Protein AF-A0A445ARJ8-F1 (afdb_monomer)

Radius of gyration: 35.95 Å; Cα contacts (8 Å, |Δi|>4): 73; chains: 1; bounding box: 51×81×79 Å

pLDDT: mean 76.16, std 20.64, range [34.91, 98.0]

InterPro domains:
  IPR004821 Cytidyltransferase-like domain [PF01467] (62-113)
  IPR004821 Cytidyltransferase-like domain [TIGR00125] (60-113)
  IPR014729 Rossmann-like alpha/beta/alpha sandwich fold [G3DSA:3.40.50.620] (41-113)
  IPR044608 Ethanolamine-phosphate cytidylyltransferase [PTHR45780] (54-113)

Sequence (113 aa):
MTVIVGFGGGGEYTTTHVLGGLMVTAALLGLSTSYFGGMTNSWSHLEIFPKKRSGKRHVRVYMDGCFDLMHYGHANALRQAKVLGDELVVGLVSDEEILANKSPPVLSMEERY

Foldseek 3Di:
DDDDDDDDDDDDPPVVVVVVVVVVVVVVVVVVCVVPDDPDPPVVPPPVDPPPPDDDDFDEFEEEDQCAPPDPVVVVVQVVRVVVGVYYHYHHDAQVRCVVVHDGGPDHPVVRD

Organism: Arachis hypogaea (NCBI:txid3818)

Mean predicted aligned error: 17.99 Å

Solvent-accessible surface area (backbone atoms only — not comparable to full-atom values): 7510 Å² total; per-residue (Å²): 142,85,84,86,87,85,89,83,84,89,80,73,72,64,61,55,55,51,54,53,50,53,52,54,52,50,51,54,51,56,50,51,58,63,69,57,77,81,83,86,69,91,65,76,81,72,71,84,65,82,79,76,83,71,71,86,73,88,39,77,36,80,49,74,42,69,61,57,79,77,45,70,70,59,55,51,51,52,55,55,50,43,73,77,30,81,40,70,48,77,44,75,56,50,63,70,59,38,47,75,79,43,75,74,68,91,55,55,65,80,79,58,107

Structure (mmCIF, N/CA/C/O backbone):
data_AF-A0A445ARJ8-F1
#
_entry.id   AF-A0A445ARJ8-F1
#
loop_
_atom_site.group_PDB
_atom_site.id
_atom_site.type_symbol
_atom_site.label_atom_id
_atom_site.label_alt_id
_atom_site.label_comp_id
_atom_site.label_asym_id
_atom_site.label_entity_id
_atom_site.label_seq_id
_atom_site.pdbx_PDB_ins_code
_atom_site.Cartn_x
_atom_site.Cartn_y
_atom_site.Cartn_z
_atom_site.occupancy
_atom_site.B_iso_or_equiv
_atom_site.auth_seq_id
_atom_site.auth_comp_id
_atom_site.auth_asym_id
_atom_site.auth_atom_id
_atom_site.pdbx_PDB_model_num
ATOM 1 N N . MET A 1 1 ? 5.656 -69.818 57.911 1.00 40.41 1 MET A N 1
ATOM 2 C CA . MET A 1 1 ? 6.774 -69.023 57.355 1.00 40.41 1 MET A CA 1
ATOM 3 C C . MET A 1 1 ? 6.120 -68.051 56.385 1.00 40.41 1 MET A C 1
ATOM 5 O O . MET A 1 1 ? 5.508 -68.523 55.446 1.00 40.41 1 MET A O 1
ATOM 9 N N . THR A 1 2 ? 5.932 -66.771 56.689 1.00 34.91 2 THR A N 1
ATOM 10 C CA . THR A 1 2 ? 6.958 -65.755 56.966 1.00 34.91 2 THR A CA 1
ATOM 11 C C . THR A 1 2 ? 6.372 -64.646 57.849 1.00 34.91 2 THR A C 1
ATOM 13 O O . THR A 1 2 ? 5.169 -64.402 57.841 1.00 34.91 2 THR A O 1
ATOM 16 N N . VAL A 1 3 ? 7.237 -64.043 58.660 1.00 38.91 3 VAL A N 1
ATOM 17 C CA . VAL A 1 3 ? 6.946 -63.116 59.758 1.00 38.91 3 VAL A CA 1
ATOM 18 C C . VAL A 1 3 ? 6.957 -61.656 59.270 1.00 38.91 3 VAL A C 1
ATOM 20 O O . VAL A 1 3 ? 7.876 -61.253 58.571 1.00 38.91 3 VAL A O 1
ATOM 23 N N . ILE A 1 4 ? 5.905 -60.924 59.657 1.00 49.09 4 ILE A N 1
ATOM 24 C CA . ILE A 1 4 ? 5.765 -59.503 60.054 1.00 49.09 4 ILE A CA 1
ATOM 25 C C . ILE A 1 4 ? 6.857 -58.492 59.626 1.00 49.09 4 ILE A C 1
ATOM 27 O O . ILE A 1 4 ? 8.004 -58.609 60.044 1.00 49.09 4 ILE A O 1
ATOM 31 N N . VAL A 1 5 ? 6.429 -57.369 59.021 1.00 41.16 5 VAL A N 1
ATOM 32 C CA . VAL A 1 5 ? 6.983 -56.020 59.287 1.00 41.16 5 VAL A CA 1
ATOM 33 C C . VAL A 1 5 ? 5.81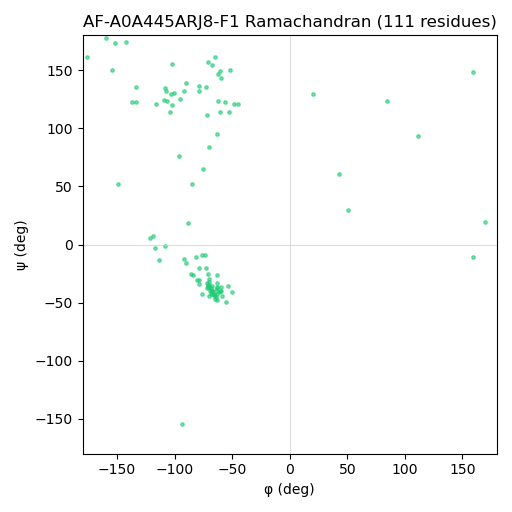1 -55.044 59.469 1.00 41.16 5 VAL A C 1
ATOM 35 O O . VAL A 1 5 ? 4.930 -54.973 58.617 1.00 41.16 5 VAL A O 1
ATOM 38 N N . GLY A 1 6 ? 5.763 -54.372 60.624 1.00 47.19 6 GLY A N 1
ATOM 39 C CA . GLY A 1 6 ? 4.703 -53.438 61.021 1.00 47.19 6 GLY A CA 1
ATOM 40 C C . GLY A 1 6 ? 4.988 -51.968 60.681 1.00 47.19 6 GLY A C 1
ATOM 41 O O . GLY A 1 6 ? 5.805 -51.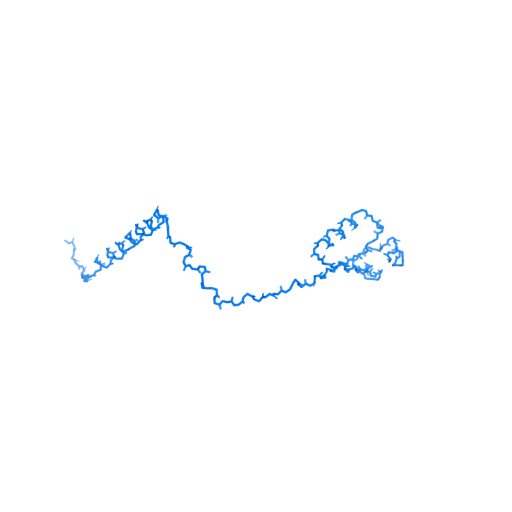685 59.813 1.00 47.19 6 GLY A O 1
ATOM 42 N N . PHE A 1 7 ? 4.357 -51.084 61.474 1.00 42.03 7 PHE A N 1
ATOM 43 C CA . PHE A 1 7 ? 4.313 -49.603 61.447 1.00 42.03 7 PHE A CA 1
ATOM 44 C C . PHE A 1 7 ? 3.251 -49.038 60.486 1.00 42.03 7 PHE A C 1
ATOM 46 O O . PHE A 1 7 ? 3.265 -49.354 59.311 1.00 42.03 7 PHE A O 1
ATOM 53 N N . GLY A 1 8 ? 2.283 -48.198 60.857 1.00 41.59 8 GLY A N 1
ATOM 54 C CA . GLY A 1 8 ? 1.973 -47.442 62.072 1.00 41.59 8 GLY A CA 1
ATOM 55 C C . GLY A 1 8 ? 1.041 -46.279 61.665 1.00 41.59 8 GLY A C 1
ATOM 56 O O . GLY A 1 8 ? 1.164 -45.783 60.552 1.00 41.59 8 GLY A O 1
ATOM 57 N N . GLY A 1 9 ? 0.127 -45.844 62.543 1.00 39.38 9 GLY A N 1
ATOM 58 C CA . GLY A 1 9 ? -0.586 -44.559 62.406 1.00 39.38 9 GLY A CA 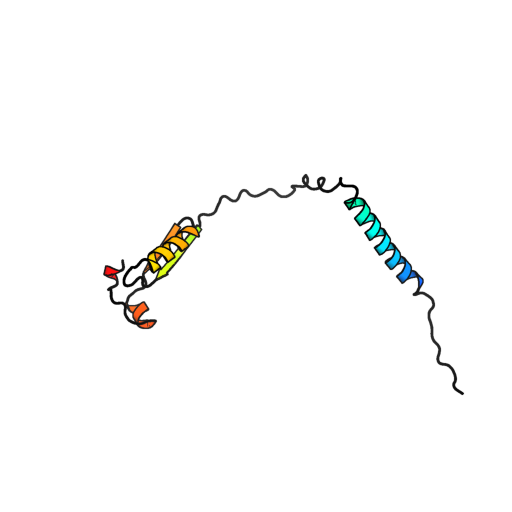1
ATOM 59 C C . GLY A 1 9 ? -2.085 -44.645 62.095 1.00 39.38 9 GLY A C 1
ATOM 60 O O . GLY A 1 9 ? -2.497 -44.680 60.942 1.00 39.38 9 GLY A O 1
ATOM 61 N N . GLY A 1 10 ? -2.919 -44.618 63.139 1.00 47.31 10 GLY A N 1
ATOM 62 C CA . GLY A 1 10 ? -4.333 -44.253 63.022 1.00 47.31 10 GLY A CA 1
ATOM 63 C C . GLY A 1 10 ? -4.475 -42.731 62.939 1.00 47.31 10 GLY A C 1
ATOM 64 O O . GLY A 1 10 ? -3.870 -42.027 63.744 1.00 47.31 10 GLY A O 1
ATOM 65 N N . GLY A 1 11 ? -5.257 -42.217 61.984 1.00 49.81 11 GLY A N 1
ATOM 66 C CA . GLY A 1 11 ? -5.553 -40.779 61.919 1.00 49.81 11 GLY A CA 1
ATOM 67 C C . GLY A 1 11 ? -6.020 -40.201 60.579 1.00 49.81 11 GLY A C 1
ATOM 68 O O . GLY A 1 11 ? -6.474 -39.062 60.565 1.00 49.81 11 GLY A O 1
ATOM 69 N N . GLU A 1 12 ? -5.957 -40.932 59.461 1.00 48.72 12 GLU A N 1
ATOM 70 C CA . GLU A 1 12 ? -6.105 -40.304 58.127 1.00 48.72 12 GLU A CA 1
ATOM 71 C C . GLU A 1 12 ? -7.424 -40.594 57.384 1.00 48.72 12 GLU A C 1
ATOM 73 O O . GLU A 1 12 ? -7.662 -40.053 56.307 1.00 48.72 12 GLU A O 1
ATOM 78 N N . TYR A 1 13 ? -8.330 -41.394 57.953 1.00 50.47 13 TYR A N 1
ATOM 79 C CA . TYR A 1 13 ? -9.619 -41.724 57.318 1.00 50.47 13 TYR A CA 1
ATOM 80 C C . TYR A 1 13 ? -10.726 -40.691 57.588 1.00 50.47 13 TYR A C 1
ATOM 82 O O . TYR A 1 13 ? -11.644 -40.545 56.789 1.00 50.47 13 TYR A O 1
ATOM 90 N N . THR A 1 14 ? -10.660 -39.934 58.684 1.00 50.69 14 THR A N 1
ATOM 91 C CA . THR A 1 14 ? -11.726 -38.980 59.044 1.00 50.69 14 THR A CA 1
ATOM 92 C C . THR A 1 14 ? -11.635 -37.678 58.236 1.00 50.69 14 THR A C 1
ATOM 94 O O . THR A 1 14 ? -12.654 -37.101 57.863 1.00 50.69 14 THR A O 1
ATOM 97 N N . THR A 1 15 ? -10.421 -37.229 57.907 1.00 50.66 15 THR A N 1
ATOM 98 C CA . THR A 1 15 ? -10.163 -35.944 57.230 1.00 50.66 15 THR A CA 1
ATOM 99 C C . THR A 1 15 ? -10.622 -35.938 55.767 1.00 50.66 15 THR A C 1
ATOM 101 O O . THR A 1 15 ? -11.161 -34.940 55.286 1.00 50.66 15 THR A O 1
ATOM 104 N N . THR A 1 16 ? -10.475 -37.061 55.060 1.00 54.84 16 THR A N 1
ATOM 105 C CA . THR A 1 16 ? -10.898 -37.211 53.656 1.00 54.84 16 THR A CA 1
ATOM 106 C C . THR A 1 16 ? -12.422 -37.247 53.507 1.00 54.84 16 THR A C 1
ATOM 108 O O . THR A 1 16 ? -12.958 -36.635 52.581 1.00 54.84 16 THR A O 1
ATOM 111 N N . HIS A 1 17 ? -13.145 -37.863 54.449 1.00 55.12 17 HIS A N 1
ATOM 112 C CA . HIS A 1 17 ? -14.613 -37.858 54.455 1.00 55.12 17 HIS A CA 1
ATOM 113 C C . HIS A 1 17 ? -15.215 -36.482 54.777 1.00 55.12 17 HIS A C 1
ATOM 115 O O . HIS A 1 17 ? -16.236 -36.115 54.194 1.00 55.12 17 HIS A O 1
ATOM 121 N N . VAL A 1 18 ? -14.572 -35.689 55.641 1.00 59.47 18 VAL A N 1
ATOM 122 C CA . VAL A 1 18 ? -15.038 -34.331 55.976 1.00 59.47 18 VAL A CA 1
ATOM 123 C C . VAL A 1 18 ? -14.861 -33.372 54.793 1.00 59.47 18 VAL A C 1
ATOM 125 O O . VAL A 1 18 ? -15.792 -32.639 54.459 1.00 59.47 18 VAL A O 1
ATOM 128 N N . LEU A 1 19 ? -13.713 -33.412 54.108 1.00 59.59 19 LEU A N 1
ATOM 129 C CA . LEU A 1 19 ? -13.456 -32.568 52.931 1.00 59.59 19 LEU A CA 1
ATOM 130 C C . LEU A 1 19 ? -14.354 -32.937 51.741 1.00 59.59 19 LEU A C 1
ATOM 132 O O . LEU A 1 19 ? -14.915 -32.051 51.094 1.00 59.59 19 LEU A O 1
ATOM 136 N N . GLY A 1 20 ? -14.545 -34.237 51.487 1.00 59.56 20 GLY A N 1
ATOM 137 C CA . GLY A 1 20 ? -15.461 -34.712 50.448 1.00 59.56 20 GLY A CA 1
ATOM 138 C C . GLY A 1 20 ? -16.919 -34.333 50.729 1.00 59.56 20 GLY A C 1
ATOM 139 O O . GLY A 1 20 ? -17.616 -33.854 49.834 1.00 59.56 20 GLY A O 1
ATOM 140 N N . GLY A 1 21 ? -17.370 -34.464 51.982 1.00 65.31 21 GLY A N 1
ATOM 141 C CA . GLY A 1 21 ? -18.719 -34.066 52.396 1.00 65.31 21 GLY A CA 1
ATOM 142 C C . GLY A 1 21 ? -18.980 -32.561 52.264 1.00 65.31 21 GLY A C 1
ATOM 143 O O . GLY A 1 21 ? -20.056 -32.160 51.810 1.00 65.31 21 GLY A O 1
ATOM 144 N N . LEU A 1 22 ? -17.991 -31.725 52.596 1.00 67.56 22 LEU A N 1
ATOM 145 C CA . LEU A 1 22 ? -18.083 -30.263 52.498 1.00 67.56 22 LEU A CA 1
ATOM 146 C C . LEU A 1 22 ? -18.167 -29.775 51.039 1.00 67.56 22 LEU A C 1
ATOM 148 O O . LEU A 1 22 ? -18.914 -28.847 50.735 1.00 67.56 22 LEU A O 1
ATOM 152 N N . MET A 1 23 ? -17.469 -30.438 50.113 1.00 72.75 23 MET A N 1
ATOM 153 C CA . MET A 1 23 ? -17.555 -30.127 48.679 1.00 72.75 23 MET A CA 1
ATOM 154 C C . MET A 1 23 ? -18.922 -30.485 48.079 1.00 72.75 23 MET A C 1
ATOM 156 O O . MET A 1 23 ? -19.489 -29.692 47.326 1.00 72.75 23 MET A O 1
ATOM 160 N N . VAL A 1 24 ? -19.484 -31.647 48.433 1.00 73.81 24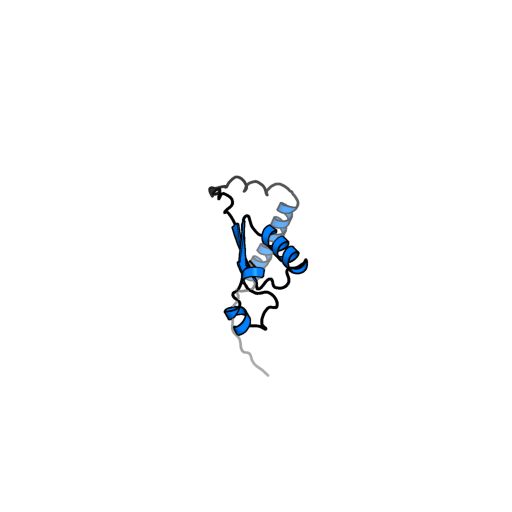 VAL A N 1
ATOM 161 C CA . VAL A 1 24 ? -20.799 -32.087 47.925 1.00 73.81 24 VAL A CA 1
ATOM 162 C C . VAL A 1 24 ? -21.925 -31.202 48.466 1.00 73.81 24 VAL A C 1
ATOM 164 O O . VAL A 1 24 ? -22.827 -30.821 47.720 1.00 73.81 24 VAL A O 1
ATOM 167 N N . THR A 1 25 ? -21.855 -30.807 49.739 1.00 71.25 25 THR A N 1
ATOM 168 C CA . THR A 1 25 ? -22.837 -29.883 50.332 1.00 71.25 25 THR A CA 1
ATOM 169 C C . THR A 1 25 ? -22.743 -28.475 49.747 1.00 71.25 25 THR A C 1
ATOM 171 O O . THR A 1 25 ? -23.779 -27.890 49.434 1.00 71.25 25 THR A O 1
ATOM 174 N N . ALA A 1 26 ? -21.536 -27.951 49.504 1.00 71.56 26 ALA A N 1
ATOM 175 C CA . ALA A 1 26 ? -21.353 -26.668 48.822 1.00 71.56 26 ALA A CA 1
ATOM 176 C C . ALA A 1 26 ? -21.879 -26.688 47.375 1.00 71.56 26 ALA A C 1
ATOM 178 O O . ALA A 1 26 ? -22.479 -25.710 46.930 1.00 71.56 26 ALA A O 1
ATOM 179 N N . ALA A 1 27 ? -21.716 -27.803 46.654 1.00 70.25 27 ALA A N 1
ATOM 180 C CA . ALA A 1 27 ? -22.241 -27.961 45.297 1.00 70.25 27 ALA A CA 1
ATOM 181 C C . ALA A 1 27 ? -23.779 -28.002 45.264 1.00 70.25 27 ALA A C 1
ATOM 183 O O . ALA A 1 27 ? -24.388 -27.361 44.408 1.00 70.25 27 ALA A O 1
ATOM 184 N N . LEU A 1 28 ? -24.414 -28.695 46.216 1.00 68.62 28 LEU A N 1
ATOM 185 C CA . LEU A 1 28 ? -25.877 -28.739 46.336 1.00 68.62 28 LEU A CA 1
ATOM 186 C C . LEU A 1 28 ? -26.466 -27.387 46.767 1.00 68.62 28 LEU A C 1
ATOM 188 O O . LEU A 1 28 ? -27.483 -26.964 46.219 1.00 68.62 28 LEU A O 1
ATOM 192 N N . LEU A 1 29 ? -25.806 -26.672 47.684 1.00 65.44 29 LEU A N 1
ATOM 193 C CA . LEU A 1 29 ? -26.183 -25.303 48.051 1.00 65.44 29 LEU A CA 1
ATOM 194 C C . LEU A 1 29 ? -26.002 -24.340 46.870 1.00 65.44 29 LEU A C 1
ATOM 196 O O . LEU A 1 29 ? -26.909 -23.570 46.581 1.00 65.44 29 LEU A O 1
ATOM 200 N N . GLY A 1 30 ? -24.890 -24.430 46.134 1.00 61.59 30 GLY A N 1
ATOM 201 C CA . GLY A 1 30 ? -24.632 -23.621 44.939 1.00 61.59 30 GLY A CA 1
ATOM 202 C C . GLY A 1 30 ? -25.623 -23.868 43.794 1.00 61.59 30 GLY A C 1
ATOM 203 O O . GLY A 1 30 ? -26.025 -22.915 43.125 1.00 61.59 30 GLY A O 1
ATOM 204 N N . LEU A 1 31 ? -26.070 -25.115 43.598 1.00 59.47 31 LEU A N 1
ATOM 205 C CA . LEU A 1 31 ? -27.148 -25.441 42.654 1.00 59.47 31 LEU A CA 1
ATOM 206 C C . LEU A 1 31 ? -2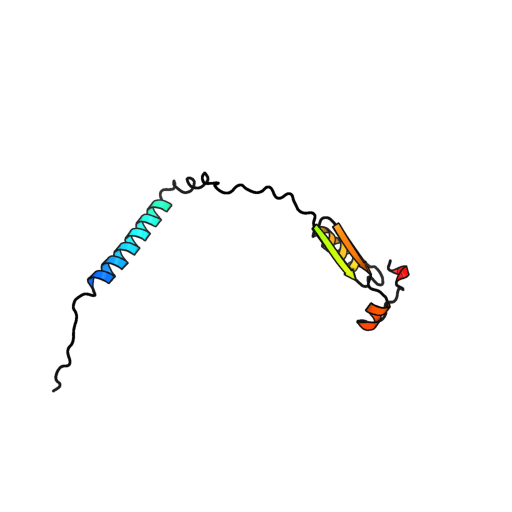8.518 -24.951 43.145 1.00 59.47 31 LEU A C 1
ATOM 208 O O . LEU A 1 31 ? -29.341 -24.527 42.339 1.00 59.47 31 LEU A O 1
ATOM 212 N N . SER A 1 32 ? -28.776 -24.968 44.455 1.00 56.91 32 SER A N 1
ATOM 213 C CA . SER A 1 32 ? -30.039 -24.464 45.007 1.00 56.91 32 SER A CA 1
ATOM 214 C C . SER A 1 32 ? -30.169 -22.943 44.859 1.00 56.91 32 SER A C 1
ATOM 216 O O . SER A 1 32 ? -31.260 -22.455 44.563 1.00 56.91 32 SER A O 1
ATOM 218 N N . THR A 1 33 ? -29.077 -22.186 45.018 1.00 58.22 33 THR A N 1
ATOM 219 C CA . THR A 1 33 ? -29.079 -20.720 44.847 1.00 58.22 33 THR A CA 1
ATOM 220 C C . THR A 1 33 ? -29.227 -20.299 43.382 1.00 58.22 33 THR A C 1
ATOM 222 O O . THR A 1 33 ? -29.706 -19.201 43.110 1.00 58.22 33 THR A O 1
ATOM 225 N N . SER A 1 34 ? -28.833 -21.150 42.426 1.00 55.91 34 SER A N 1
ATOM 226 C CA . SER A 1 34 ? -29.039 -20.891 40.995 1.00 55.91 34 SER A CA 1
ATOM 227 C C . SER A 1 34 ? -30.429 -21.310 40.503 1.00 55.91 34 SER A C 1
ATOM 229 O O . SER A 1 34 ? -30.930 -20.711 39.552 1.00 55.91 34 SER A O 1
ATOM 231 N N . TYR A 1 35 ? -31.077 -22.281 41.161 1.00 56.12 35 TYR A N 1
ATOM 232 C CA . TYR A 1 35 ? -32.426 -22.740 40.802 1.00 56.12 35 TYR A CA 1
ATOM 233 C C . TYR A 1 35 ? -33.546 -21.832 41.345 1.00 56.12 35 TYR A C 1
ATOM 235 O O . TYR A 1 35 ? -34.577 -21.672 40.694 1.00 56.12 35 TYR A O 1
ATOM 243 N N . PHE A 1 36 ? -33.349 -21.179 42.497 1.00 50.97 36 PHE A N 1
ATOM 244 C CA . PHE A 1 36 ? -34.262 -20.154 43.021 1.00 50.97 36 PHE A CA 1
ATOM 245 C C . PHE A 1 36 ? -33.745 -18.761 42.630 1.00 50.97 36 PHE A C 1
ATOM 247 O O . PHE A 1 36 ? -33.108 -18.065 43.417 1.00 50.97 36 PHE A O 1
ATOM 254 N N . GLY A 1 37 ? -33.936 -18.391 41.361 1.00 54.19 37 GLY A N 1
ATOM 255 C CA . GLY A 1 37 ? -33.434 -17.141 40.789 1.00 54.19 37 GLY A CA 1
ATOM 256 C C . GLY A 1 37 ? -33.746 -15.911 41.649 1.00 54.19 37 GLY A C 1
ATOM 257 O O . GLY A 1 37 ? -34.908 -15.601 41.903 1.00 54.19 37 GLY A O 1
ATOM 258 N N . GLY A 1 38 ? -32.706 -15.185 42.075 1.00 55.38 38 GLY A N 1
ATOM 259 C CA . GLY A 1 38 ? -32.925 -13.932 42.803 1.00 55.38 38 GLY A CA 1
ATOM 260 C C . GLY A 1 38 ? -31.739 -13.244 43.480 1.00 55.38 38 GLY A C 1
ATOM 261 O O . GLY A 1 38 ? -31.985 -12.435 44.366 1.00 55.38 38 GLY A O 1
ATOM 262 N N . MET A 1 39 ? -30.473 -13.512 43.127 1.00 52.72 39 MET A N 1
ATOM 263 C CA . MET A 1 39 ? -29.340 -12.805 43.759 1.00 52.72 39 MET A CA 1
ATOM 264 C C . MET A 1 39 ? -28.126 -12.623 42.829 1.00 52.72 39 MET A C 1
ATOM 266 O O . MET A 1 39 ? -27.005 -12.967 43.192 1.00 52.72 39 MET A O 1
ATOM 270 N N . THR A 1 40 ? -28.306 -12.081 41.620 1.00 52.31 40 THR A N 1
ATOM 271 C CA . THR A 1 40 ? -27.165 -11.753 40.727 1.00 52.31 40 THR A CA 1
ATOM 272 C C . THR A 1 40 ? -27.053 -10.271 40.370 1.00 52.31 40 THR A C 1
ATOM 274 O O . THR A 1 40 ? -26.211 -9.893 39.565 1.00 52.31 40 THR A O 1
ATOM 277 N N . ASN A 1 41 ? -27.852 -9.403 40.986 1.00 51.56 41 ASN A N 1
ATOM 278 C CA . ASN A 1 41 ? -27.915 -7.976 40.656 1.00 51.56 41 ASN A CA 1
ATOM 279 C C . ASN A 1 41 ? -27.585 -7.051 41.844 1.00 51.56 41 ASN A C 1
ATOM 281 O O . ASN A 1 41 ? -27.610 -5.838 41.694 1.00 51.56 41 ASN A O 1
ATOM 285 N N . SER A 1 42 ? -27.164 -7.590 42.996 1.00 45.81 42 SER A N 1
ATOM 286 C CA . SER A 1 42 ? -26.699 -6.785 44.145 1.00 45.81 42 SER A CA 1
ATOM 287 C C . SER A 1 42 ? -25.196 -6.451 44.108 1.00 45.81 42 SER A C 1
ATOM 289 O O . SER A 1 42 ? -24.610 -6.106 45.129 1.00 45.81 42 SER A O 1
ATOM 291 N N . TRP A 1 43 ? -24.553 -6.562 42.945 1.00 45.84 43 TRP A N 1
ATOM 292 C CA . TRP A 1 43 ? -23.153 -6.157 42.740 1.00 45.84 43 TRP A CA 1
ATOM 293 C C . TRP A 1 43 ? -23.005 -5.024 41.717 1.00 45.84 43 TRP A C 1
ATOM 295 O O . TRP A 1 43 ? -21.909 -4.508 41.535 1.00 45.84 43 TRP A O 1
ATOM 305 N N . SER A 1 44 ? -24.097 -4.578 41.084 1.00 50.28 44 SER A N 1
ATOM 306 C CA . SER A 1 44 ? -24.066 -3.479 40.108 1.00 50.28 44 SER A CA 1
ATOM 307 C C . SER A 1 44 ? -23.945 -2.087 40.740 1.00 50.28 44 SER A C 1
ATOM 309 O O . SER A 1 44 ? -23.745 -1.121 40.019 1.00 50.28 44 SER A O 1
ATOM 311 N N . HIS A 1 45 ? -24.066 -1.958 42.067 1.00 54.66 45 HIS A N 1
ATOM 312 C CA . HIS A 1 45 ? -23.946 -0.666 42.759 1.00 54.66 45 HIS A CA 1
ATOM 313 C C . HIS A 1 45 ? -22.510 -0.360 43.228 1.00 54.66 45 HIS A C 1
ATOM 315 O O . HIS A 1 45 ? -22.205 0.773 43.595 1.00 54.66 45 HIS A O 1
ATOM 321 N N . LEU A 1 46 ? -21.593 -1.333 43.208 1.00 52.72 46 LEU A N 1
ATOM 322 C CA . LEU A 1 46 ? -20.192 -1.104 43.576 1.00 52.72 46 LEU A CA 1
ATOM 323 C C . LEU A 1 46 ? -19.376 -0.581 42.375 1.00 52.72 46 LEU A C 1
ATOM 325 O O . LEU A 1 46 ? -18.311 -1.098 42.045 1.00 52.72 46 LEU A O 1
ATOM 329 N N . GLU A 1 47 ? -19.853 0.475 41.712 1.00 54.53 47 GLU A N 1
ATOM 330 C CA . GLU A 1 47 ? -19.051 1.237 40.743 1.00 54.53 47 GLU A CA 1
ATOM 331 C C . GLU A 1 47 ? -18.039 2.139 41.487 1.00 54.53 47 GLU A C 1
ATOM 333 O O . GLU A 1 47 ? -18.113 3.363 41.458 1.00 54.53 47 GLU A O 1
ATOM 338 N N . ILE A 1 48 ? -17.077 1.527 42.192 1.00 65.81 48 ILE A N 1
ATOM 339 C CA . ILE A 1 48 ? -15.991 2.225 42.921 1.00 65.81 48 ILE A CA 1
ATOM 340 C C . ILE A 1 48 ? -14.930 2.793 41.955 1.00 65.81 48 ILE A C 1
ATOM 342 O O . ILE A 1 48 ? -14.073 3.587 42.342 1.00 65.81 48 ILE A O 1
ATOM 346 N N . PHE A 1 49 ? -14.995 2.447 40.668 1.00 67.31 49 PHE A N 1
ATOM 347 C CA . PHE A 1 49 ? -14.043 2.921 39.672 1.00 67.31 49 PHE A CA 1
ATOM 348 C C . PHE A 1 49 ? -14.659 4.022 38.806 1.00 67.31 49 PHE A C 1
ATOM 350 O O . PHE A 1 49 ? -15.560 3.738 38.014 1.00 67.31 49 PHE A O 1
ATOM 357 N N . PRO A 1 50 ? -14.168 5.274 38.883 1.00 66.06 50 PRO A N 1
ATOM 358 C CA . PRO A 1 50 ? -14.611 6.316 37.973 1.00 66.06 50 PRO A CA 1
ATOM 359 C C . PRO A 1 50 ? -14.270 5.902 36.537 1.00 66.06 50 PRO A C 1
ATOM 361 O O . PRO A 1 50 ? -13.100 5.798 36.156 1.00 66.06 50 PRO A O 1
ATOM 364 N N . LYS A 1 51 ? -15.302 5.671 35.719 1.00 63.03 51 LYS A N 1
ATOM 365 C CA . LYS A 1 51 ? -15.165 5.410 34.284 1.00 63.03 51 LYS A CA 1
ATOM 366 C C . LYS A 1 51 ? -14.573 6.655 33.622 1.00 63.03 51 LYS A C 1
ATOM 368 O O . LYS A 1 51 ? -15.299 7.595 33.295 1.00 63.03 51 LYS A O 1
ATOM 373 N N . LYS A 1 52 ? -13.247 6.689 33.434 1.00 69.12 52 LYS A N 1
ATOM 374 C CA . LYS A 1 52 ? -12.582 7.731 32.637 1.00 69.12 52 LYS A CA 1
ATOM 375 C C . LYS A 1 52 ? -13.271 7.779 31.275 1.00 69.12 52 LYS A C 1
ATOM 377 O O . LYS A 1 52 ? -13.191 6.828 30.501 1.00 69.12 52 LYS A O 1
ATOM 382 N N . ARG A 1 53 ? -13.942 8.892 30.974 1.00 61.88 53 ARG A N 1
ATOM 383 C CA . ARG A 1 53 ? -14.422 9.183 29.622 1.00 61.88 53 ARG A CA 1
ATOM 384 C C . ARG A 1 53 ? -13.199 9.480 28.760 1.00 61.88 53 ARG A C 1
ATOM 386 O O . ARG A 1 53 ? -12.803 10.631 28.616 1.00 61.88 53 ARG A O 1
ATOM 393 N N . SER A 1 54 ? -12.551 8.446 28.234 1.00 72.56 54 SER A N 1
ATOM 394 C CA . SER A 1 54 ? -11.599 8.641 27.148 1.00 72.56 54 SER A CA 1
ATOM 395 C C . SER A 1 54 ? -12.413 8.980 25.904 1.00 72.56 54 SER A C 1
ATOM 397 O O . SER A 1 54 ? -13.149 8.1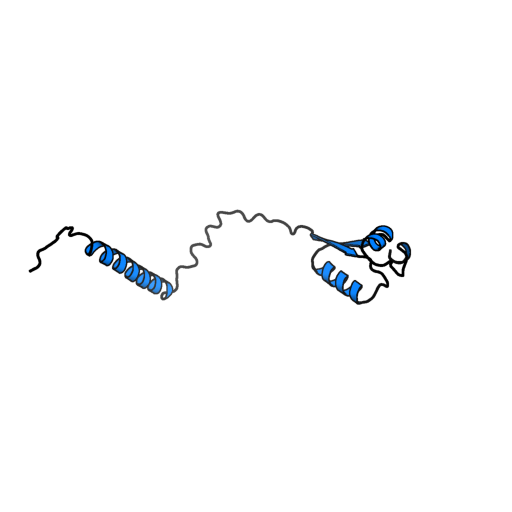27 25.405 1.00 72.56 54 SER A O 1
ATOM 399 N N . GLY A 1 55 ? -12.319 10.221 25.422 1.00 81.62 55 GLY A N 1
ATOM 400 C CA . GLY A 1 55 ? -12.783 10.548 24.074 1.00 81.62 55 GLY A CA 1
ATOM 401 C C . GLY A 1 55 ? -12.170 9.575 23.062 1.00 81.62 55 GLY A C 1
ATOM 402 O O . GLY A 1 55 ? -11.083 9.035 23.299 1.00 81.62 55 GLY A O 1
ATOM 403 N N . LYS A 1 56 ? -12.877 9.308 21.957 1.00 85.81 56 LYS A N 1
ATOM 404 C CA . LYS A 1 56 ? -12.311 8.503 20.868 1.00 85.81 56 LYS A CA 1
ATOM 405 C C . LYS A 1 56 ? -11.011 9.172 20.415 1.00 85.81 56 LYS A C 1
ATOM 407 O O . LYS A 1 56 ? -11.012 10.359 20.101 1.00 85.81 56 LYS A O 1
ATOM 412 N N . ARG A 1 57 ? -9.901 8.431 20.457 1.00 89.62 57 ARG A N 1
ATOM 413 C CA . ARG A 1 57 ? -8.625 8.918 19.926 1.00 89.62 57 ARG A CA 1
ATOM 414 C C . ARG A 1 57 ? -8.719 8.905 18.405 1.00 89.62 57 ARG A C 1
ATOM 416 O O . ARG A 1 57 ? -9.188 7.914 17.861 1.00 89.62 57 ARG A O 1
ATOM 423 N N . HIS A 1 58 ? -8.258 9.975 17.768 1.00 94.88 58 HIS A N 1
ATOM 424 C CA . HIS A 1 58 ? -8.134 10.054 16.313 1.00 94.88 58 HIS A CA 1
ATOM 425 C C . HIS A 1 58 ? -7.141 8.998 15.818 1.00 94.88 58 HIS A C 1
ATOM 427 O O . HIS A 1 58 ? -5.996 8.970 16.283 1.00 94.88 58 HIS A O 1
ATOM 433 N N . VAL A 1 59 ? -7.573 8.122 14.913 1.00 96.56 59 VAL A N 1
ATOM 434 C CA . VAL A 1 59 ? -6.766 7.015 14.383 1.00 96.56 59 VAL A CA 1
ATOM 435 C C . VAL A 1 59 ? -6.255 7.369 12.991 1.00 96.56 59 VAL A C 1
ATOM 437 O O . VAL A 1 59 ? -7.036 7.576 12.064 1.00 96.56 59 VAL A O 1
ATOM 440 N N . ARG A 1 60 ? -4.928 7.395 12.835 1.00 97.62 60 ARG A N 1
ATOM 441 C CA . ARG A 1 60 ? -4.250 7.580 11.547 1.00 97.62 60 ARG A CA 1
ATOM 442 C C . ARG A 1 60 ? -3.717 6.245 11.045 1.00 97.62 60 ARG A C 1
ATOM 444 O O . ARG A 1 60 ? -3.022 5.552 11.784 1.00 97.62 60 ARG A O 1
ATOM 451 N N . VAL A 1 61 ? -4.024 5.911 9.799 1.00 98.00 61 VAL A N 1
ATOM 452 C CA . VAL A 1 61 ? -3.551 4.711 9.103 1.00 98.00 61 VAL A CA 1
ATOM 453 C C . VAL A 1 61 ? -2.521 5.141 8.070 1.00 98.00 61 VAL A C 1
ATOM 455 O O . VAL A 1 61 ? -2.767 6.078 7.316 1.00 98.00 61 VAL A O 1
ATOM 458 N N . TYR A 1 62 ? -1.379 4.463 8.039 1.00 98.00 62 TYR A N 1
ATOM 459 C CA . TYR A 1 62 ? -0.357 4.646 7.014 1.00 98.00 62 TYR A CA 1
ATOM 460 C C . TYR A 1 62 ? -0.340 3.427 6.093 1.00 98.00 62 TYR A C 1
ATOM 462 O O . TYR A 1 62 ? -0.400 2.295 6.575 1.00 98.00 62 TYR A O 1
ATOM 470 N N . MET A 1 63 ? -0.279 3.663 4.786 1.00 97.62 63 MET A N 1
ATOM 471 C CA . MET A 1 63 ? -0.117 2.622 3.775 1.00 97.62 63 MET A CA 1
ATOM 472 C C . MET A 1 63 ? 0.898 3.092 2.741 1.00 97.62 63 MET A C 1
ATOM 474 O O . MET A 1 63 ? 0.702 4.130 2.115 1.00 97.62 63 MET A O 1
ATOM 478 N N . ASP A 1 64 ? 1.960 2.326 2.547 1.00 96.31 64 ASP A N 1
ATOM 479 C CA . ASP A 1 64 ? 2.965 2.571 1.526 1.00 96.31 64 ASP A CA 1
ATOM 480 C C . ASP A 1 64 ? 2.792 1.644 0.322 1.00 96.31 64 ASP A C 1
ATOM 482 O O . ASP A 1 64 ? 2.214 0.556 0.402 1.00 96.31 64 ASP A O 1
ATOM 486 N N . GLY A 1 65 ? 3.281 2.096 -0.827 1.00 94.62 65 GLY A N 1
ATOM 487 C CA . GLY A 1 65 ? 3.287 1.278 -2.023 1.00 94.62 65 GLY A CA 1
ATOM 488 C C . GLY A 1 65 ? 3.976 1.936 -3.205 1.00 94.62 65 GLY A C 1
ATOM 489 O O . GLY A 1 65 ? 4.163 3.147 -3.278 1.00 94.62 65 GLY A O 1
ATOM 490 N N . CYS A 1 66 ? 4.335 1.094 -4.167 1.00 94.69 66 CYS A N 1
ATOM 491 C CA . CYS A 1 66 ? 4.797 1.533 -5.478 1.00 94.69 66 CYS A CA 1
ATOM 492 C C . CYS A 1 66 ? 3.643 2.166 -6.280 1.00 94.69 66 CYS A C 1
ATOM 494 O O . CYS A 1 66 ? 3.842 3.185 -6.926 1.00 94.69 66 CYS A O 1
ATOM 496 N N . PHE A 1 67 ? 2.439 1.582 -6.204 1.00 95.19 67 PHE A N 1
ATOM 497 C CA . PHE A 1 67 ? 1.232 2.023 -6.923 1.00 95.19 67 PHE A CA 1
ATOM 498 C C . PHE A 1 67 ? 1.418 2.232 -8.440 1.00 95.19 67 PHE A C 1
ATOM 500 O O . PHE A 1 67 ? 0.711 3.024 -9.055 1.00 95.19 67 PHE A O 1
ATOM 507 N N . ASP A 1 68 ? 2.334 1.479 -9.054 1.00 94.50 68 ASP A N 1
ATOM 508 C CA . ASP A 1 68 ? 2.535 1.468 -10.504 1.00 94.50 68 ASP A CA 1
ATOM 509 C C . ASP A 1 68 ? 1.282 0.982 -11.246 1.00 94.50 68 ASP A C 1
ATOM 511 O O . ASP A 1 68 ? 0.541 0.139 -10.733 1.00 94.50 68 ASP A O 1
ATOM 515 N N . LEU A 1 69 ? 1.040 1.530 -12.440 1.00 94.81 69 LEU A N 1
ATOM 516 C CA . LEU A 1 69 ? -0.148 1.265 -13.261 1.00 94.81 69 LEU A CA 1
ATOM 517 C C . LEU A 1 69 ? -1.443 1.231 -12.431 1.00 94.81 69 LEU A C 1
ATOM 519 O O . LEU A 1 69 ? -2.131 0.207 -12.353 1.00 94.81 69 LEU A O 1
ATOM 523 N N . MET A 1 70 ? -1.751 2.354 -11.776 1.00 94.50 70 MET A N 1
ATOM 524 C CA . MET A 1 70 ? -2.873 2.471 -10.846 1.00 94.50 70 MET A CA 1
ATOM 525 C C . MET A 1 70 ? -4.164 1.830 -11.383 1.00 94.50 70 MET A C 1
ATOM 527 O O . MET A 1 70 ? -4.686 2.199 -12.432 1.00 94.50 70 MET A O 1
ATOM 531 N N . HIS A 1 71 ? -4.694 0.857 -10.638 1.00 95.69 71 HIS A N 1
ATOM 532 C CA . HIS A 1 71 ? -5.832 0.045 -11.059 1.00 95.69 71 HIS A CA 1
ATOM 533 C C . HIS A 1 71 ? -6.772 -0.274 -9.891 1.00 95.69 71 HIS A C 1
ATOM 535 O O . HIS A 1 71 ? -6.458 -0.041 -8.720 1.00 95.69 71 HIS A O 1
ATOM 541 N N . TYR A 1 72 ? -7.909 -0.912 -10.185 1.00 97.56 72 TYR A N 1
ATOM 542 C CA . TYR A 1 72 ? -8.957 -1.194 -9.195 1.00 97.56 72 TYR A CA 1
ATOM 543 C C . TYR A 1 72 ? -8.462 -1.943 -7.944 1.00 97.56 72 TYR A C 1
ATOM 545 O O . TYR A 1 72 ? -8.915 -1.659 -6.838 1.00 97.56 72 TYR A O 1
ATOM 553 N N . GLY A 1 73 ? -7.494 -2.854 -8.092 1.00 97.69 73 GLY A N 1
ATOM 554 C CA . GLY A 1 73 ? -6.862 -3.540 -6.957 1.00 97.69 73 GLY A CA 1
ATOM 555 C C . GLY A 1 73 ? -6.271 -2.586 -5.909 1.00 97.69 73 GLY A C 1
ATOM 556 O O . GLY A 1 73 ? -6.605 -2.700 -4.731 1.00 97.69 73 GLY A O 1
ATOM 557 N N . HIS A 1 74 ? -5.474 -1.599 -6.329 1.00 97.19 74 HIS A N 1
ATOM 558 C CA . HIS A 1 74 ? -4.912 -0.583 -5.438 1.00 97.19 74 HIS A CA 1
ATOM 559 C C . HIS A 1 74 ? -6.006 0.285 -4.807 1.00 97.19 74 HIS A C 1
ATOM 561 O O . HIS A 1 74 ? -6.022 0.470 -3.591 1.00 97.19 74 HIS A O 1
ATOM 567 N N . ALA A 1 75 ? -6.976 0.746 -5.604 1.00 96.69 75 ALA A N 1
ATOM 568 C CA . ALA A 1 75 ? -8.091 1.547 -5.100 1.00 96.69 75 ALA A CA 1
ATOM 569 C C . ALA A 1 75 ? -8.909 0.795 -4.036 1.00 96.69 75 ALA A C 1
ATOM 571 O O . ALA A 1 75 ? -9.294 1.368 -3.016 1.00 96.69 75 ALA A O 1
ATOM 572 N N . ASN A 1 76 ? -9.146 -0.506 -4.227 1.00 97.94 76 ASN A N 1
ATOM 573 C CA . ASN A 1 76 ? -9.866 -1.319 -3.253 1.00 97.94 76 ASN A CA 1
ATOM 574 C C . ASN A 1 76 ? -9.035 -1.591 -1.986 1.00 97.94 76 ASN A C 1
ATOM 576 O O . ASN A 1 76 ? -9.614 -1.657 -0.901 1.00 97.94 76 ASN A O 1
ATOM 580 N N . ALA A 1 77 ? -7.709 -1.716 -2.094 1.00 97.69 77 ALA A N 1
ATOM 581 C CA . ALA A 1 77 ? -6.821 -1.811 -0.933 1.00 97.69 77 ALA A CA 1
ATOM 582 C C . ALA A 1 77 ? -6.845 -0.514 -0.105 1.00 97.69 77 ALA A C 1
ATOM 584 O O . ALA A 1 77 ? -7.077 -0.560 1.104 1.00 97.69 77 ALA A O 1
ATOM 585 N N . LEU A 1 78 ? -6.738 0.646 -0.761 1.00 97.69 78 LEU A N 1
ATOM 586 C CA . LEU A 1 78 ? -6.853 1.961 -0.120 1.00 97.69 78 LEU A CA 1
ATOM 587 C C . LEU A 1 78 ? -8.232 2.171 0.517 1.00 97.69 78 LEU A C 1
ATOM 589 O O . LEU A 1 78 ? -8.337 2.657 1.643 1.00 97.69 78 LEU A O 1
ATOM 593 N N . ARG A 1 79 ? -9.304 1.742 -0.162 1.00 97.50 79 ARG A N 1
ATOM 594 C CA . ARG A 1 79 ? -10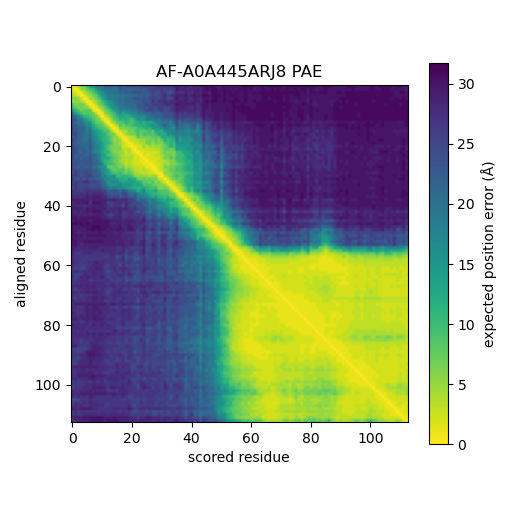.670 1.777 0.379 1.00 97.50 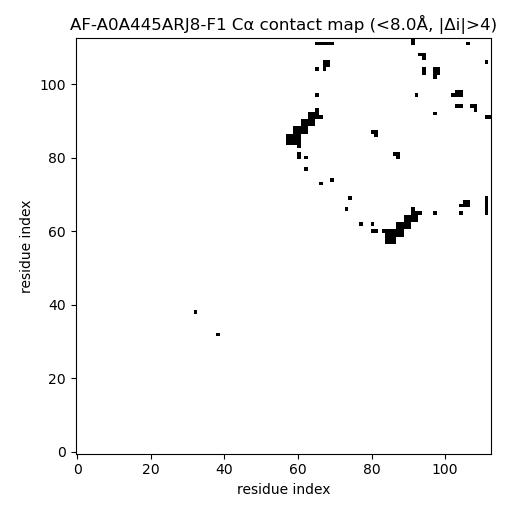79 ARG A CA 1
ATOM 595 C C . ARG A 1 79 ? -10.782 0.964 1.667 1.00 97.50 79 ARG A C 1
ATOM 597 O O . ARG A 1 79 ? -11.406 1.426 2.616 1.00 97.50 79 ARG A O 1
ATOM 604 N N . GLN A 1 80 ? -10.198 -0.233 1.707 1.00 97.81 80 GLN A N 1
ATOM 605 C CA . GLN A 1 80 ? -10.184 -1.064 2.914 1.00 97.81 80 GLN A CA 1
ATOM 606 C C . GLN A 1 80 ? -9.356 -0.415 4.026 1.00 97.81 80 GLN A C 1
ATOM 608 O O . GLN A 1 80 ? -9.826 -0.343 5.158 1.00 97.81 80 GLN A O 1
ATOM 613 N N . ALA A 1 81 ? -8.184 0.137 3.702 1.00 97.50 81 ALA A N 1
ATOM 614 C CA . ALA A 1 81 ? -7.338 0.841 4.662 1.00 97.50 81 ALA A CA 1
ATOM 615 C C . ALA A 1 81 ? -8.044 2.055 5.283 1.00 97.50 81 ALA A C 1
ATOM 617 O O . ALA A 1 81 ? -7.973 2.264 6.493 1.00 97.50 81 ALA A O 1
ATOM 618 N N . LYS A 1 82 ? -8.802 2.814 4.481 1.00 97.12 82 LYS A N 1
ATOM 619 C CA . LYS A 1 82 ? -9.561 3.979 4.953 1.00 97.12 82 LYS A CA 1
ATOM 620 C C . LYS A 1 82 ? -10.654 3.621 5.964 1.00 97.12 82 LYS A C 1
ATOM 622 O O . LYS A 1 82 ? -10.999 4.458 6.785 1.00 97.12 82 LYS A O 1
ATOM 627 N N . VAL A 1 83 ? -11.192 2.401 5.934 1.00 97.44 83 VAL A N 1
ATOM 628 C CA . VAL A 1 83 ? -12.204 1.952 6.912 1.00 97.44 83 VAL A CA 1
ATOM 629 C C . VAL A 1 83 ? -11.588 1.699 8.297 1.00 97.44 83 VAL A C 1
ATOM 631 O O . VAL A 1 83 ? -12.303 1.719 9.295 1.00 97.44 83 VAL A O 1
ATOM 634 N N . LEU A 1 84 ? -10.269 1.493 8.382 1.00 96.12 84 LEU A N 1
ATOM 635 C CA . LEU A 1 84 ? -9.578 1.151 9.630 1.00 96.12 84 LEU A CA 1
ATOM 636 C C . LEU A 1 84 ? -9.264 2.360 10.526 1.00 96.12 84 LEU A C 1
ATOM 638 O O . LEU A 1 84 ? -8.869 2.169 11.676 1.00 96.12 84 LEU A O 1
ATOM 642 N N . GLY A 1 85 ? -9.432 3.589 10.036 1.00 95.69 85 GLY A N 1
ATOM 643 C CA . GLY A 1 85 ? -9.146 4.792 10.813 1.00 95.69 85 GLY A CA 1
ATOM 644 C C . GLY A 1 85 ? -9.834 6.044 10.290 1.00 95.69 85 GLY A C 1
ATOM 645 O O . GLY A 1 85 ? -10.525 6.039 9.275 1.00 95.69 85 GLY A O 1
ATOM 646 N N . ASP A 1 86 ? -9.631 7.145 11.000 1.00 96.62 86 ASP A N 1
ATOM 647 C CA . ASP A 1 86 ? -10.234 8.438 10.685 1.00 96.62 86 ASP A CA 1
ATOM 648 C C . ASP A 1 86 ? -9.487 9.132 9.533 1.00 96.62 86 ASP A C 1
ATOM 650 O O . ASP A 1 86 ? -10.078 9.834 8.709 1.00 96.62 86 ASP A O 1
ATOM 654 N N . GLU A 1 87 ? -8.185 8.878 9.409 1.00 97.31 87 GLU A N 1
ATOM 655 C CA . GLU A 1 87 ? -7.280 9.485 8.432 1.00 97.31 87 GLU A CA 1
ATOM 656 C C . GLU A 1 87 ? -6.409 8.405 7.781 1.00 97.31 87 GLU A C 1
ATOM 658 O O . GLU A 1 87 ? -5.893 7.531 8.472 1.00 97.31 87 GLU A O 1
ATOM 663 N N . LEU A 1 88 ? -6.259 8.461 6.455 1.00 98.00 88 LEU A N 1
ATOM 664 C CA . LEU A 1 88 ? -5.388 7.564 5.696 1.00 98.00 88 LEU A CA 1
ATOM 665 C C . LEU A 1 88 ? -4.294 8.409 5.050 1.00 98.00 88 LEU A C 1
ATOM 667 O O . LEU A 1 88 ? -4.602 9.314 4.277 1.00 98.00 88 LEU A O 1
ATOM 671 N N . VAL A 1 89 ? -3.045 8.096 5.373 1.00 97.81 89 VAL A N 1
ATOM 672 C CA . VAL A 1 89 ? -1.845 8.690 4.789 1.00 97.81 89 VAL A CA 1
ATOM 673 C C . VAL A 1 89 ? -1.224 7.651 3.868 1.00 97.81 89 VAL A C 1
ATOM 675 O O . VAL A 1 89 ? -0.945 6.532 4.300 1.00 97.81 89 VAL A O 1
ATOM 678 N N . VAL A 1 90 ? -1.034 8.011 2.602 1.00 97.12 90 VAL A N 1
ATOM 679 C CA . VAL A 1 90 ? -0.479 7.110 1.589 1.00 97.12 90 VAL A CA 1
ATOM 680 C C . VAL A 1 90 ? 0.929 7.565 1.236 1.00 97.12 90 VAL A C 1
ATOM 682 O O . VAL A 1 90 ? 1.120 8.724 0.876 1.00 97.12 90 VAL A O 1
ATOM 685 N N . GLY A 1 91 ? 1.904 6.669 1.373 1.00 96.50 91 GLY A N 1
ATOM 686 C CA . GLY A 1 91 ? 3.294 6.908 0.994 1.00 96.50 91 GLY A CA 1
ATOM 687 C C . GLY A 1 91 ? 3.619 6.279 -0.359 1.00 96.50 91 GLY A C 1
ATOM 688 O O . GLY A 1 91 ? 3.342 5.099 -0.572 1.00 96.50 91 GLY A O 1
ATOM 689 N N . LEU A 1 92 ? 4.226 7.050 -1.259 1.00 95.12 92 LEU A N 1
ATOM 690 C CA . LEU A 1 92 ? 4.776 6.538 -2.514 1.00 95.12 92 LEU A CA 1
ATOM 691 C C . LEU A 1 92 ? 6.260 6.238 -2.347 1.00 95.12 92 LEU A C 1
ATOM 693 O O . LEU A 1 92 ? 7.034 7.106 -1.946 1.00 95.12 92 LEU A O 1
ATOM 697 N N . VAL A 1 93 ? 6.639 5.004 -2.664 1.00 94.81 93 VAL A N 1
ATOM 698 C CA . VAL A 1 93 ? 8.033 4.547 -2.595 1.00 94.81 93 VAL A CA 1
ATOM 699 C C . VAL A 1 93 ? 8.801 5.043 -3.821 1.00 94.81 93 VAL A C 1
ATOM 701 O O . VAL A 1 93 ? 8.272 4.965 -4.937 1.00 94.81 93 VAL A O 1
ATOM 704 N N . SER A 1 94 ? 10.029 5.532 -3.608 1.00 94.44 94 SER A N 1
ATOM 705 C CA . SER A 1 94 ? 10.885 6.104 -4.655 1.00 94.44 94 SER A CA 1
ATOM 706 C C . SER A 1 94 ? 11.355 5.066 -5.680 1.00 94.44 94 SER A C 1
ATOM 708 O O . SER A 1 94 ? 11.431 3.872 -5.379 1.00 94.44 94 SER A O 1
ATOM 710 N N . ASP A 1 95 ? 11.677 5.508 -6.901 1.00 94.06 95 ASP A N 1
ATOM 711 C CA . ASP A 1 95 ? 12.171 4.619 -7.965 1.00 94.06 95 ASP A CA 1
ATOM 712 C C . ASP A 1 95 ? 13.471 3.912 -7.548 1.00 94.06 95 ASP A C 1
ATOM 714 O O . ASP A 1 95 ? 13.654 2.731 -7.848 1.00 94.06 95 ASP A O 1
ATOM 718 N N . GLU A 1 96 ? 14.349 4.595 -6.806 1.00 94.19 96 GLU A N 1
ATOM 719 C CA . GLU A 1 96 ? 15.616 4.034 -6.324 1.00 94.19 96 GLU A CA 1
ATOM 720 C C . GLU A 1 96 ? 15.389 2.903 -5.314 1.00 94.19 96 GLU A C 1
ATOM 722 O O . GLU A 1 96 ? 16.043 1.860 -5.385 1.00 94.19 96 GLU A O 1
ATOM 727 N N . GLU A 1 97 ? 14.445 3.088 -4.388 1.00 94.25 97 GLU A N 1
ATOM 728 C CA . GLU A 1 97 ? 14.113 2.088 -3.373 1.00 94.25 97 GLU A CA 1
ATOM 729 C C . GLU A 1 97 ? 13.365 0.894 -3.980 1.00 94.25 97 GLU A C 1
ATOM 731 O O . GLU A 1 97 ? 13.631 -0.257 -3.612 1.00 94.25 97 GLU A O 1
ATOM 736 N N . ILE A 1 98 ? 12.486 1.141 -4.959 1.00 94.69 98 ILE A N 1
ATOM 737 C CA . ILE A 1 98 ? 11.832 0.075 -5.723 1.00 94.69 98 ILE A CA 1
ATOM 738 C C . ILE A 1 98 ? 12.879 -0.726 -6.491 1.00 94.69 98 ILE A C 1
ATOM 740 O O . ILE A 1 98 ? 12.860 -1.945 -6.396 1.00 94.69 98 ILE A O 1
ATOM 744 N N . LEU A 1 99 ? 13.809 -0.082 -7.198 1.00 94.25 99 LEU A N 1
ATOM 745 C CA . LEU A 1 99 ? 14.839 -0.770 -7.981 1.00 94.25 99 LEU A CA 1
ATOM 746 C C . LEU A 1 99 ? 15.785 -1.611 -7.108 1.00 94.25 99 LEU A C 1
ATOM 748 O O . LEU A 1 99 ? 16.259 -2.661 -7.539 1.00 94.25 99 LEU A O 1
ATOM 752 N N . ALA A 1 100 ? 16.055 -1.165 -5.879 1.00 95.81 100 ALA A N 1
ATOM 753 C CA . ALA A 1 100 ? 16.890 -1.902 -4.935 1.00 95.81 100 ALA A CA 1
ATOM 754 C C . ALA A 1 100 ? 16.215 -3.180 -4.402 1.00 95.81 100 ALA A C 1
ATOM 756 O O . ALA A 1 100 ? 16.900 -4.164 -4.122 1.00 95.81 100 ALA A O 1
ATOM 757 N N . ASN A 1 101 ? 14.885 -3.175 -4.258 1.00 94.69 101 ASN A N 1
ATOM 758 C CA . ASN A 1 101 ? 14.133 -4.246 -3.588 1.00 94.69 101 ASN A CA 1
ATOM 759 C C . ASN A 1 101 ? 13.208 -5.048 -4.525 1.00 94.69 101 ASN A C 1
ATOM 761 O O . ASN A 1 101 ? 12.690 -6.100 -4.145 1.00 94.69 101 ASN A O 1
ATOM 765 N N . LYS A 1 102 ? 12.969 -4.555 -5.741 1.00 91.00 102 LYS A N 1
ATOM 766 C CA . LYS A 1 102 ? 12.016 -5.071 -6.730 1.00 91.00 102 LYS A CA 1
ATOM 767 C C . LYS A 1 102 ? 12.493 -4.727 -8.153 1.00 91.00 102 LYS A C 1
ATOM 769 O O . LYS A 1 102 ? 13.474 -4.031 -8.377 1.00 91.00 102 LYS A O 1
ATOM 774 N N . SER A 1 103 ? 11.785 -5.249 -9.147 1.00 91.56 103 SER A N 1
ATOM 775 C CA . SER A 1 103 ? 11.861 -4.802 -10.536 1.00 91.56 103 SER A CA 1
ATOM 776 C C . SER A 1 103 ? 11.455 -3.327 -10.695 1.00 91.56 103 SER A C 1
ATOM 778 O O . SER A 1 103 ? 10.579 -2.867 -9.955 1.00 91.56 103 SER A O 1
ATOM 780 N N . PRO A 1 104 ? 12.033 -2.620 -11.685 1.00 92.31 104 PRO A N 1
ATOM 781 C CA . PRO A 1 104 ? 11.702 -1.226 -11.963 1.00 92.31 104 PRO A CA 1
ATOM 782 C C . PRO A 1 104 ? 10.214 -1.056 -12.311 1.00 92.31 104 PRO A C 1
ATOM 784 O O . PRO A 1 104 ? 9.649 -1.932 -12.977 1.00 92.31 104 PRO A O 1
ATOM 787 N N . PRO A 1 105 ? 9.582 0.048 -11.880 1.00 92.06 105 PRO A N 1
ATOM 788 C CA . PRO A 1 105 ? 8.221 0.379 -12.278 1.00 92.06 105 PRO A CA 1
ATOM 789 C C . PRO A 1 105 ? 8.169 0.813 -13.747 1.00 92.06 105 PRO A C 1
ATOM 791 O O . PRO A 1 105 ? 9.170 1.242 -14.325 1.00 92.06 105 PRO A O 1
ATOM 794 N N . VAL A 1 106 ? 6.992 0.685 -14.356 1.00 94.25 106 VAL A N 1
ATOM 795 C CA . VAL A 1 106 ? 6.731 1.161 -15.721 1.00 94.25 106 VAL A CA 1
ATOM 796 C C . VAL A 1 106 ? 6.569 2.678 -15.731 1.00 94.25 106 VAL A C 1
ATOM 798 O O . VAL A 1 106 ? 7.103 3.336 -16.622 1.00 94.25 106 VAL A O 1
ATOM 801 N N . LEU A 1 107 ? 5.840 3.217 -14.749 1.00 93.56 107 LEU A N 1
ATOM 802 C CA . LEU A 1 107 ? 5.648 4.653 -14.565 1.00 93.56 107 LEU A CA 1
ATOM 803 C C . LEU A 1 107 ? 6.727 5.249 -13.657 1.00 93.56 107 LEU A C 1
ATOM 805 O O . LEU A 1 107 ? 7.073 4.679 -12.614 1.00 93.56 107 LEU A O 1
ATOM 809 N N . SER A 1 108 ? 7.203 6.432 -14.033 1.00 92.25 108 SER A N 1
ATOM 810 C CA . SER A 1 108 ? 8.131 7.226 -13.223 1.00 92.25 108 SER A CA 1
ATOM 811 C C . SER A 1 108 ? 7.486 7.689 -11.912 1.00 92.25 108 SER A C 1
ATOM 813 O O . SER A 1 108 ? 6.259 7.730 -11.786 1.00 92.25 108 SER A O 1
ATOM 815 N N . MET A 1 109 ? 8.301 8.075 -10.925 1.00 92.12 109 MET A N 1
ATOM 816 C CA . MET A 1 109 ? 7.795 8.639 -9.664 1.00 92.12 109 MET A CA 1
ATOM 817 C C . MET A 1 109 ? 6.789 9.782 -9.840 1.00 92.12 109 MET A C 1
ATOM 819 O O . MET A 1 109 ? 5.806 9.834 -9.106 1.00 92.12 109 MET A O 1
ATOM 823 N N . GLU A 1 110 ? 7.019 10.684 -10.797 1.00 91.94 110 GLU A N 1
ATOM 824 C CA . GLU A 1 110 ? 6.169 11.862 -11.017 1.00 91.94 110 GLU A CA 1
ATOM 825 C 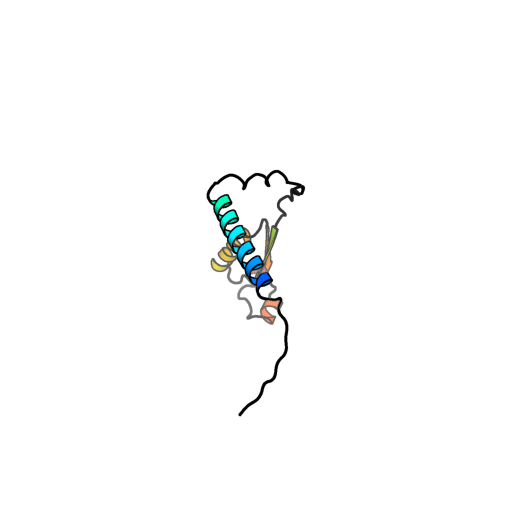C . GLU A 1 110 ? 4.794 11.494 -11.589 1.00 91.94 110 GLU A C 1
ATOM 827 O O . GLU A 1 110 ? 3.804 12.146 -11.282 1.00 91.94 110 GLU A O 1
ATOM 832 N N . GLU A 1 111 ? 4.705 10.409 -12.357 1.00 90.19 111 GLU A N 1
ATOM 833 C CA . GLU A 1 111 ? 3.436 9.905 -12.898 1.00 90.19 111 GLU A CA 1
ATOM 834 C C . GLU A 1 111 ? 2.622 9.111 -11.869 1.00 90.19 111 GLU A C 1
ATOM 836 O O . GLU A 1 111 ? 1.418 8.914 -12.047 1.00 90.19 111 GLU A O 1
ATOM 841 N N . ARG A 1 112 ? 3.277 8.613 -10.814 1.00 87.81 112 ARG A N 1
ATOM 842 C CA . ARG A 1 112 ? 2.636 7.840 -9.740 1.00 87.81 112 ARG A CA 1
ATOM 843 C C . ARG A 1 112 ? 2.142 8.715 -8.584 1.00 87.81 112 ARG A C 1
ATOM 845 O O . ARG A 1 112 ? 1.352 8.215 -7.783 1.00 87.81 112 ARG A O 1
ATOM 852 N N . TYR A 1 113 ? 2.612 9.962 -8.500 1.00 83.31 113 TYR A N 1
ATOM 853 C CA . TYR A 1 113 ? 2.227 10.958 -7.493 1.00 83.31 113 TYR A CA 1
ATOM 854 C C . TYR A 1 113 ? 0.856 11.580 -7.772 1.00 83.31 113 TYR A C 1
ATOM 856 O O . TYR A 1 113 ? 0.040 11.630 -6.822 1.00 83.31 113 TYR A O 1
#

Nearest PDB structures (foldseek):
  1n1d-assembly1_A  TM=9.590E-01  e=3.799E-04  Bacillus subtilis
  2b7l-assembly2_D  TM=9.477E-01  e=5.678E-04  Staphylococcus aureus
  3glv-assembly1_B  TM=9.311E-01  e=7.730E-03  Thermoplasma volcanium GSS1

Secondary structure (DSSP, 8-state):
-----------SHHHHHHHHHHHHHHHHHHHHHHHS---SSTTTT---S-----PPPPPEEEEEE---S--HHHHHHHHHHHHTSSEEEEEEPPHHHHHHHSPPPSS-HHHH-